Protein AF-A0A6C0B1T4-F1 (afdb_monomer_lite)

Radius of gyration: 17.47 Å; chains: 1; bounding box: 42×35×39 Å

Sequence (96 aa):
MLVKRQEPSSSRPIDDYKTELFWCSDGWVYDTFTKTRRRYKTDGNLFNIEEEPTTRTSFSDVQYHEIVFVTVYQTNPRIWEEEGDGWCDSFCVVAE

Secondary structure (DSSP, 8-state):
--------S-SS-SEEEEEEEEEETTS-EEETTTTEEEEEEEETTEEEEEE--GGG-----EEEEEEEEEEES-SSPPP------S----------

Organism: NCBI:txid1070528

Foldseek 3Di:
DPPPPPDQPDPDFPDKDKWKWFQAPVQWIATPVVRWIWHWDDDPPDIDIDIDPPVDDDGHDGPDMDMDIDTHPDPDPDDPDDPDPPDDDDDDDDDD

Structure (mmCIF, N/CA/C/O backbone):
data_AF-A0A6C0B1T4-F1
#
_entry.id   AF-A0A6C0B1T4-F1
#
loop_
_atom_site.group_PDB
_atom_site.id
_atom_site.type_symbol
_atom_site.label_atom_id
_atom_site.label_alt_id
_atom_site.label_comp_id
_atom_site.label_asym_id
_atom_site.label_entity_id
_atom_site.label_seq_id
_atom_site.pdbx_PDB_ins_code
_atom_site.Cartn_x
_atom_site.Cartn_y
_atom_site.Cartn_z
_atom_site.occupancy
_atom_site.B_iso_or_equiv
_atom_site.auth_seq_id
_atom_site.auth_comp_id
_atom_site.auth_asym_id
_atom_site.auth_atom_id
_atom_site.pdbx_PDB_model_num
ATOM 1 N N . MET A 1 1 ? 31.400 1.234 15.469 1.00 43.72 1 MET A N 1
ATOM 2 C CA . MET A 1 1 ? 30.126 1.963 15.633 1.00 43.72 1 MET A CA 1
ATOM 3 C C . MET A 1 1 ? 29.242 1.182 16.602 1.00 43.72 1 MET A C 1
ATOM 5 O O . MET A 1 1 ? 29.010 0.003 16.370 1.00 43.72 1 MET A O 1
ATOM 9 N N . LEU A 1 2 ? 28.840 1.765 17.736 1.00 38.22 2 LEU A N 1
ATOM 10 C CA . LEU A 1 2 ? 27.932 1.109 18.689 1.00 38.22 2 LEU A CA 1
ATOM 11 C C . LEU A 1 2 ? 26.498 1.474 18.307 1.00 38.22 2 LEU A C 1
ATOM 13 O O . LEU A 1 2 ? 25.972 2.497 18.737 1.00 38.22 2 LEU A O 1
ATOM 17 N N . VAL A 1 3 ? 25.884 0.633 17.481 1.00 43.38 3 VAL A N 1
ATOM 18 C CA . VAL A 1 3 ? 24.466 0.738 17.141 1.00 43.38 3 VAL A CA 1
ATOM 19 C C . VAL A 1 3 ? 23.664 0.399 18.398 1.00 43.38 3 VAL A C 1
ATOM 21 O O . VAL A 1 3 ? 23.521 -0.766 18.773 1.00 43.38 3 VAL A O 1
ATOM 24 N N . LYS A 1 4 ? 23.177 1.418 19.115 1.00 44.47 4 LYS A N 1
ATOM 25 C CA . LYS A 1 4 ? 22.268 1.197 20.244 1.00 44.47 4 LYS A CA 1
ATOM 26 C C . LYS A 1 4 ? 20.902 0.807 19.697 1.00 44.47 4 LYS A C 1
ATOM 28 O O . LYS A 1 4 ? 20.121 1.647 19.264 1.00 44.47 4 LYS A O 1
ATOM 33 N N . ARG A 1 5 ? 20.612 -0.490 19.757 1.00 47.75 5 ARG A N 1
ATOM 34 C CA . ARG A 1 5 ? 19.283 -1.053 19.529 1.00 47.75 5 ARG A CA 1
ATOM 35 C C . ARG A 1 5 ? 18.330 -0.480 20.579 1.00 47.75 5 ARG A C 1
ATOM 37 O O . ARG A 1 5 ? 18.373 -0.876 21.740 1.00 47.75 5 ARG A O 1
ATOM 44 N N . GLN A 1 6 ? 17.483 0.467 20.190 1.00 50.94 6 GLN A N 1
ATOM 45 C CA . GLN A 1 6 ? 16.328 0.817 21.010 1.00 50.94 6 GLN A CA 1
ATOM 46 C C . GLN A 1 6 ? 15.376 -0.374 20.918 1.00 50.94 6 GLN A C 1
ATOM 48 O O . GLN A 1 6 ? 14.934 -0.688 19.829 1.00 50.94 6 GLN A O 1
ATOM 53 N N . GLU A 1 7 ? 15.137 -1.130 21.985 1.00 51.25 7 GLU A N 1
ATOM 54 C CA . GLU A 1 7 ? 14.164 -2.234 21.959 1.00 51.25 7 GLU A CA 1
ATOM 55 C C . GLU A 1 7 ? 12.749 -1.664 21.721 1.00 51.25 7 GLU A C 1
ATOM 57 O O . GLU A 1 7 ? 12.461 -0.553 22.178 1.00 51.25 7 GLU A O 1
ATOM 62 N N . PRO A 1 8 ? 11.866 -2.348 20.965 1.00 54.47 8 PRO A N 1
ATOM 63 C CA . PRO A 1 8 ? 10.495 -1.874 20.824 1.00 54.47 8 PRO A CA 1
ATOM 64 C C . PRO A 1 8 ? 9.840 -1.916 22.208 1.00 54.47 8 PRO A C 1
ATOM 66 O O . PRO A 1 8 ? 10.056 -2.854 22.973 1.00 54.47 8 PRO A O 1
ATOM 69 N N . SER A 1 9 ? 9.051 -0.897 22.549 1.00 57.97 9 SER A N 1
ATOM 70 C CA . SER A 1 9 ? 8.425 -0.792 23.875 1.00 57.97 9 SER A CA 1
ATOM 71 C C . SER A 1 9 ? 7.399 -1.901 24.147 1.00 57.97 9 SER A C 1
ATOM 73 O O . SER A 1 9 ? 7.026 -2.119 25.297 1.00 57.97 9 SER A O 1
ATOM 75 N N . SER A 1 10 ? 6.941 -2.603 23.104 1.00 59.62 10 SER A N 1
ATOM 76 C CA . SER A 1 10 ? 5.942 -3.667 23.176 1.00 59.62 10 SER A CA 1
ATOM 77 C C . SER A 1 10 ? 5.990 -4.548 21.921 1.00 59.62 10 SER A C 1
ATOM 79 O O . SER A 1 10 ? 6.103 -4.038 20.811 1.00 59.62 10 SER A O 1
ATOM 81 N N . SER A 1 11 ? 5.857 -5.867 22.090 1.00 66.75 11 SER A N 1
ATOM 82 C CA . SER A 1 11 ? 5.618 -6.833 21.002 1.00 66.75 11 SER A CA 1
ATOM 83 C C . SER A 1 11 ? 4.133 -7.003 20.657 1.00 66.75 11 SER A C 1
ATOM 85 O O . SER A 1 11 ? 3.784 -7.791 19.780 1.00 66.75 11 SER A O 1
ATOM 87 N N . ARG A 1 12 ? 3.241 -6.304 21.369 1.00 75.12 12 ARG A N 1
ATOM 88 C CA . ARG A 1 12 ? 1.796 -6.371 21.138 1.00 75.12 12 ARG A CA 1
ATOM 89 C C . ARG A 1 12 ? 1.391 -5.417 20.012 1.00 75.12 12 ARG A C 1
ATOM 91 O O . ARG A 1 12 ? 1.869 -4.280 20.032 1.00 75.12 12 ARG A O 1
ATOM 98 N N . PRO A 1 13 ? 0.496 -5.846 19.103 1.00 79.81 13 PRO A N 1
ATOM 99 C CA . PRO A 1 13 ? -0.158 -4.950 18.159 1.00 79.81 13 PRO A CA 1
ATOM 100 C C . PRO A 1 13 ? -0.780 -3.753 18.872 1.00 79.81 13 PRO A C 1
ATOM 102 O O . PRO A 1 13 ? -1.330 -3.897 19.968 1.00 79.81 13 PRO A O 1
ATOM 105 N N . ILE A 1 14 ? -0.682 -2.584 18.250 1.0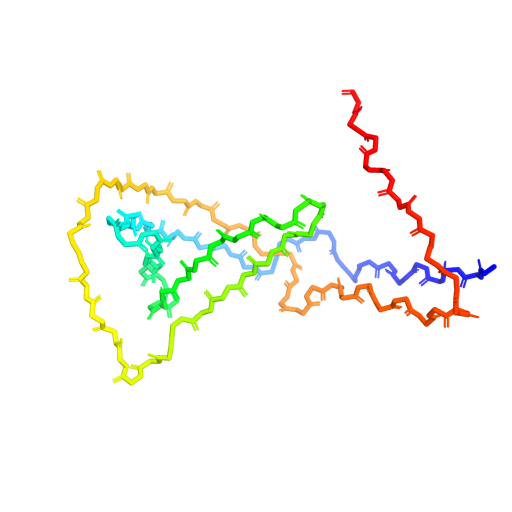0 87.06 14 ILE A N 1
ATOM 106 C CA . ILE A 1 14 ? -1.338 -1.359 18.714 1.00 87.06 14 ILE A CA 1
ATOM 107 C C . ILE A 1 14 ? -2.607 -1.053 17.921 1.00 87.06 14 ILE A C 1
ATOM 109 O O . ILE A 1 14 ? -3.471 -0.356 18.444 1.00 87.06 14 ILE A O 1
ATOM 113 N N . ASP A 1 15 ? -2.722 -1.567 16.696 1.00 85.75 15 ASP A N 1
ATOM 114 C CA . ASP A 1 15 ? -3.910 -1.413 15.860 1.00 85.75 15 ASP A CA 1
ATOM 115 C C . ASP A 1 15 ? -3.998 -2.541 14.824 1.00 85.75 15 ASP A C 1
ATOM 117 O O . ASP A 1 15 ? -2.976 -3.104 14.428 1.00 85.75 15 ASP A O 1
ATOM 121 N N . ASP A 1 16 ? -5.213 -2.832 14.374 1.00 89.81 16 ASP A N 1
ATOM 122 C CA . ASP A 1 16 ? -5.512 -3.801 13.324 1.00 89.81 16 ASP A CA 1
ATOM 123 C C . ASP A 1 16 ? -6.589 -3.219 12.411 1.00 89.81 16 ASP A C 1
ATOM 125 O O . ASP A 1 16 ? -7.669 -2.834 12.864 1.00 89.81 16 ASP A O 1
ATOM 129 N N . TYR A 1 17 ? -6.333 -3.194 11.106 1.00 89.75 17 TYR A N 1
ATOM 130 C CA . TYR A 1 17 ? -7.323 -2.728 10.145 1.00 89.75 17 TYR A CA 1
ATOM 131 C C . TYR A 1 17 ? -7.336 -3.557 8.870 1.00 89.75 17 TYR A C 1
ATOM 133 O O . TYR A 1 17 ? -6.362 -4.184 8.459 1.00 89.75 17 TYR A O 1
ATOM 141 N N . LYS A 1 18 ? -8.501 -3.551 8.229 1.0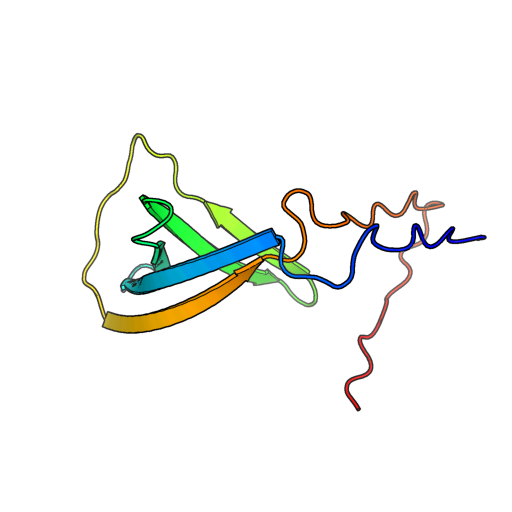0 92.88 18 LYS A N 1
ATOM 142 C CA . LYS A 1 18 ? -8.709 -4.113 6.902 1.00 92.88 18 LYS A CA 1
ATOM 143 C C . LYS A 1 18 ? -8.700 -2.961 5.908 1.00 92.88 18 LYS A C 1
ATOM 145 O O . LYS A 1 18 ? -9.462 -2.011 6.081 1.00 92.88 18 LYS A O 1
ATOM 150 N N . THR A 1 19 ? -7.883 -3.065 4.870 1.00 93.38 19 THR A N 1
ATOM 151 C CA . THR A 1 19 ? -7.921 -2.142 3.738 1.00 93.38 19 THR A CA 1
ATOM 152 C C . THR A 1 19 ? -8.128 -2.892 2.433 1.00 93.38 19 THR A C 1
ATOM 154 O O . THR A 1 19 ? -7.808 -4.074 2.301 1.00 93.38 19 THR A O 1
ATOM 157 N N . GLU A 1 20 ? -8.704 -2.190 1.473 1.00 94.50 20 GLU A N 1
ATOM 158 C CA . GLU A 1 20 ? -8.782 -2.620 0.088 1.00 94.50 20 GLU A CA 1
ATOM 159 C C . GLU A 1 20 ? -7.806 -1.779 -0.721 1.00 94.50 20 GLU A C 1
ATOM 161 O O . GLU A 1 20 ? -7.843 -0.542 -0.648 1.00 94.50 20 GLU A O 1
ATOM 166 N N . LEU A 1 21 ? -6.938 -2.468 -1.460 1.00 93.56 21 LEU A N 1
ATOM 167 C CA . LEU A 1 21 ? -5.959 -1.866 -2.347 1.00 93.56 21 LEU A CA 1
ATOM 168 C C . LEU A 1 21 ? -6.432 -2.023 -3.790 1.00 93.56 21 LEU A C 1
ATOM 170 O O . LEU A 1 21 ? -6.735 -3.127 -4.248 1.00 93.56 21 LEU A O 1
ATOM 174 N N . PHE A 1 22 ? -6.479 -0.906 -4.509 1.00 93.88 22 PHE A N 1
ATOM 175 C CA . PHE A 1 22 ? -6.786 -0.877 -5.934 1.00 93.88 22 PHE A CA 1
ATOM 176 C C . PHE A 1 22 ? -5.540 -0.500 -6.720 1.00 93.88 22 PHE A C 1
ATOM 178 O O . PHE A 1 22 ? -5.056 0.628 -6.625 1.00 93.88 22 PHE A O 1
ATOM 185 N N . TRP A 1 23 ? -5.037 -1.444 -7.504 1.00 93.75 23 TRP A N 1
ATOM 186 C CA . TRP A 1 23 ? -3.875 -1.271 -8.360 1.00 93.75 23 TRP A CA 1
ATOM 187 C C . TRP A 1 23 ? -4.319 -0.679 -9.689 1.00 93.75 23 TRP A C 1
ATOM 189 O O . TRP A 1 23 ? -5.097 -1.284 -10.431 1.00 93.75 23 TRP A O 1
ATOM 199 N N . CYS A 1 24 ? -3.843 0.524 -9.965 1.00 92.25 24 CYS A N 1
ATOM 200 C CA . CYS A 1 24 ? -4.214 1.319 -11.118 1.00 92.25 24 CYS A CA 1
ATOM 201 C C . CYS A 1 24 ? -3.218 1.123 -12.272 1.00 92.25 24 CYS A C 1
ATOM 203 O O . CYS A 1 24 ? -2.032 0.857 -12.069 1.00 92.25 24 CYS A O 1
ATOM 205 N N . SER A 1 25 ? -3.700 1.285 -13.503 1.00 92.81 25 SER A N 1
ATOM 206 C CA . SER A 1 25 ? -2.906 1.169 -14.738 1.00 92.81 25 SER A CA 1
ATOM 207 C C . SER A 1 25 ? -1.719 2.136 -14.838 1.00 92.81 25 SER A C 1
ATOM 209 O O . SER A 1 25 ? -0.758 1.871 -15.558 1.00 92.81 25 SER A O 1
ATOM 211 N N . ASP A 1 26 ? -1.763 3.249 -14.108 1.00 90.44 26 ASP A N 1
ATOM 212 C CA . ASP A 1 26 ? -0.710 4.264 -14.038 1.00 90.44 26 ASP A CA 1
ATOM 213 C C . ASP A 1 26 ? 0.394 3.932 -13.013 1.00 90.44 26 ASP A C 1
ATOM 215 O O . ASP A 1 26 ? 1.298 4.741 -12.782 1.00 90.44 26 ASP A O 1
ATOM 219 N N . GLY A 1 27 ? 0.336 2.741 -12.407 1.00 89.31 27 GLY A N 1
ATOM 220 C CA . GLY A 1 27 ? 1.304 2.251 -11.427 1.00 89.31 27 GLY A CA 1
ATOM 221 C C . GLY A 1 27 ? 1.075 2.764 -10.004 1.00 89.31 27 GLY A C 1
ATOM 222 O O . GLY A 1 27 ? 1.907 2.517 -9.129 1.00 89.31 27 GLY A O 1
ATOM 223 N N . TRP A 1 28 ? -0.023 3.479 -9.756 1.00 92.12 28 TRP A N 1
ATOM 224 C CA . TRP A 1 28 ? -0.425 3.882 -8.413 1.00 92.12 28 TRP A CA 1
ATOM 225 C C . TRP A 1 28 ? -1.338 2.842 -7.764 1.00 92.12 28 TRP A C 1
ATOM 227 O O . TRP A 1 28 ? -2.066 2.109 -8.427 1.00 92.12 28 TRP A O 1
ATOM 237 N N . VAL A 1 29 ? -1.336 2.820 -6.440 1.00 92.25 29 VAL A N 1
ATOM 238 C CA . VAL A 1 29 ? -2.197 1.980 -5.613 1.00 92.25 29 VAL A CA 1
ATOM 239 C C . VAL A 1 29 ? -3.038 2.883 -4.740 1.00 92.25 29 VAL A C 1
ATOM 241 O O . VAL A 1 29 ? -2.494 3.693 -3.992 1.00 92.25 29 VAL A O 1
ATOM 244 N N . TYR A 1 30 ? -4.357 2.765 -4.838 1.00 91.06 30 TYR A N 1
ATOM 245 C CA . TYR A 1 30 ? -5.270 3.460 -3.942 1.00 91.06 30 TYR A CA 1
ATOM 246 C C . TYR A 1 30 ? -5.586 2.600 -2.723 1.00 91.06 30 TYR A C 1
ATOM 248 O O . TYR A 1 30 ? -6.065 1.477 -2.863 1.00 91.06 30 TYR A O 1
ATOM 256 N N . ASP A 1 31 ? -5.343 3.157 -1.542 1.00 91.12 31 ASP A N 1
ATOM 257 C CA . ASP A 1 31 ? -5.665 2.571 -0.247 1.00 91.12 31 ASP A CA 1
ATOM 258 C C . ASP A 1 31 ? -6.968 3.192 0.267 1.00 91.12 31 ASP A C 1
ATOM 260 O O . ASP A 1 31 ? -7.045 4.390 0.550 1.00 91.12 31 ASP A O 1
ATOM 264 N N . THR A 1 32 ? -8.012 2.375 0.379 1.00 90.12 32 THR A N 1
ATOM 265 C CA . THR A 1 32 ? -9.346 2.835 0.802 1.00 90.12 32 THR A CA 1
ATOM 266 C C . THR A 1 32 ? -9.425 3.243 2.268 1.00 90.12 32 THR A C 1
ATOM 268 O O . THR A 1 32 ? -10.253 4.089 2.616 1.00 90.12 32 THR A O 1
ATOM 271 N N . PHE A 1 33 ? -8.577 2.671 3.125 1.00 87.62 33 PHE A N 1
ATOM 272 C CA . PHE A 1 33 ? -8.553 2.981 4.550 1.00 87.62 33 PHE A CA 1
ATOM 273 C C . PHE A 1 33 ? -7.937 4.358 4.790 1.00 87.62 33 PHE A C 1
ATOM 275 O O . PHE A 1 33 ? -8.564 5.225 5.401 1.00 87.62 33 PHE A O 1
ATOM 282 N N . THR A 1 34 ? -6.736 4.590 4.250 1.00 85.75 34 THR A N 1
ATOM 283 C CA . THR A 1 34 ? -6.051 5.887 4.399 1.00 85.75 34 THR A CA 1
ATOM 284 C C . THR A 1 34 ? -6.538 6.943 3.407 1.00 85.75 34 THR A C 1
ATOM 286 O O . THR A 1 34 ? -6.295 8.132 3.604 1.00 85.75 34 THR A O 1
ATOM 289 N N . LYS A 1 35 ? -7.281 6.527 2.373 1.00 87.38 35 LYS A N 1
ATOM 290 C CA . LYS A 1 35 ? -7.759 7.363 1.263 1.00 87.38 35 LYS A CA 1
ATOM 291 C C . LYS A 1 35 ? -6.623 8.059 0.514 1.00 87.38 35 LYS A C 1
ATOM 293 O O . LYS A 1 35 ? -6.824 9.156 -0.009 1.00 87.38 35 LYS A O 1
ATOM 298 N N . THR A 1 36 ? -5.454 7.427 0.431 1.00 88.00 36 THR A N 1
ATOM 299 C CA . THR A 1 36 ? -4.299 7.960 -0.302 1.00 88.00 36 THR A CA 1
ATOM 300 C C . THR A 1 36 ? -3.926 7.072 -1.483 1.00 88.00 36 THR A C 1
ATOM 302 O O . THR A 1 36 ? -4.274 5.890 -1.535 1.00 88.00 36 THR A O 1
ATOM 305 N N . ARG A 1 37 ? -3.247 7.659 -2.476 1.00 88.88 37 ARG A N 1
ATOM 306 C CA . ARG A 1 37 ? -2.643 6.917 -3.588 1.00 88.88 37 ARG A CA 1
ATOM 307 C C . ARG A 1 37 ? -1.143 6.882 -3.391 1.00 88.88 37 ARG A C 1
ATOM 309 O O . ARG A 1 37 ? -0.532 7.929 -3.204 1.00 88.88 37 ARG A O 1
ATOM 316 N N . ARG A 1 38 ? -0.551 5.693 -3.444 1.00 90.25 38 ARG A N 1
ATOM 317 C CA . ARG A 1 38 ? 0.893 5.493 -3.299 1.00 90.25 38 ARG A CA 1
ATOM 318 C C . ARG A 1 38 ? 1.454 4.745 -4.492 1.00 90.25 38 ARG A C 1
ATOM 320 O O . ARG A 1 38 ? 0.779 3.889 -5.051 1.00 90.25 38 ARG A O 1
ATOM 327 N N . ARG A 1 39 ? 2.687 5.043 -4.879 1.00 88.44 39 ARG A N 1
ATOM 328 C CA . ARG A 1 39 ? 3.449 4.221 -5.820 1.00 88.44 39 ARG A CA 1
ATOM 329 C C . ARG A 1 39 ? 4.720 3.735 -5.157 1.00 88.44 39 ARG A C 1
ATOM 331 O O . ARG A 1 39 ? 5.372 4.469 -4.414 1.00 88.44 39 ARG A O 1
ATOM 338 N N . TYR A 1 40 ? 5.061 2.497 -5.463 1.00 85.88 40 TYR A N 1
ATOM 339 C CA . TYR A 1 40 ? 6.217 1.811 -4.915 1.00 85.88 40 TYR A CA 1
ATOM 340 C C . TYR A 1 40 ? 7.254 1.688 -6.023 1.00 85.88 40 TYR A C 1
ATOM 342 O O . TYR A 1 40 ? 6.945 1.216 -7.117 1.00 85.88 40 TYR A O 1
ATOM 350 N N . LYS A 1 41 ? 8.472 2.159 -5.767 1.00 84.69 41 LYS A N 1
ATOM 351 C CA . LYS A 1 41 ? 9.572 2.119 -6.732 1.00 84.69 41 LYS A CA 1
ATOM 352 C C . LYS A 1 41 ? 10.772 1.438 -6.107 1.00 84.69 41 LYS A C 1
ATOM 354 O O . LYS A 1 41 ? 11.130 1.728 -4.969 1.00 84.69 41 LYS A O 1
ATOM 359 N N . THR A 1 42 ? 11.425 0.594 -6.886 1.00 83.75 42 THR A N 1
ATOM 360 C CA . THR A 1 42 ? 12.734 0.032 -6.560 1.00 83.75 42 THR A CA 1
ATOM 361 C C . THR A 1 42 ? 13.765 0.649 -7.494 1.00 83.75 42 THR A C 1
ATOM 363 O O . THR A 1 42 ? 13.640 0.502 -8.710 1.00 83.75 42 THR A O 1
ATOM 366 N N . ASP A 1 43 ? 14.756 1.345 -6.942 1.00 83.12 43 ASP A N 1
ATOM 367 C CA . ASP A 1 43 ? 15.904 1.868 -7.688 1.00 83.12 43 ASP A CA 1
ATOM 368 C C . ASP A 1 43 ? 17.174 1.171 -7.190 1.00 83.12 43 ASP A C 1
ATOM 370 O O . ASP A 1 43 ? 17.691 1.464 -6.108 1.00 83.12 43 ASP A O 1
ATOM 374 N N . GLY A 1 44 ? 17.606 0.142 -7.924 1.00 84.31 44 GLY A N 1
ATOM 375 C CA . GLY A 1 44 ? 18.630 -0.791 -7.456 1.00 84.31 44 GLY A CA 1
ATOM 376 C C . GLY A 1 44 ? 18.210 -1.478 -6.152 1.00 84.31 44 GLY A C 1
ATOM 377 O O . GLY A 1 44 ? 17.240 -2.234 -6.134 1.00 84.31 44 GLY A O 1
ATOM 378 N N . ASN A 1 45 ? 18.931 -1.189 -5.065 1.00 77.38 45 ASN A N 1
ATOM 379 C CA . ASN A 1 45 ? 18.675 -1.739 -3.727 1.00 77.38 45 ASN A CA 1
ATOM 380 C C . ASN A 1 45 ? 17.785 -0.839 -2.849 1.00 77.38 45 ASN A C 1
ATOM 382 O O . ASN A 1 45 ? 17.514 -1.185 -1.700 1.00 77.38 45 ASN A O 1
ATOM 386 N N . LEU A 1 46 ? 17.350 0.321 -3.351 1.00 72.75 46 LEU A N 1
ATOM 387 C CA . LEU A 1 46 ? 16.549 1.274 -2.588 1.00 72.75 46 LEU A CA 1
ATOM 388 C C . LEU A 1 46 ? 15.064 1.095 -2.898 1.00 72.75 46 LEU A C 1
ATOM 390 O O . LEU A 1 46 ? 14.633 1.218 -4.045 1.00 72.75 46 LEU A O 1
ATOM 394 N N . PHE A 1 47 ? 14.275 0.847 -1.855 1.00 76.06 47 PHE A N 1
ATOM 395 C CA . PHE A 1 47 ? 12.819 0.850 -1.927 1.00 76.06 47 PHE A CA 1
ATOM 396 C C . PHE A 1 47 ? 12.282 2.224 -1.526 1.00 76.06 47 PHE A C 1
ATOM 398 O O . PHE A 1 47 ? 12.526 2.694 -0.417 1.00 76.06 47 PHE A O 1
ATOM 405 N N . ASN A 1 48 ? 11.535 2.857 -2.427 1.00 81.06 48 ASN A N 1
ATOM 406 C CA . ASN A 1 48 ? 10.958 4.181 -2.244 1.00 81.06 48 ASN A CA 1
ATOM 407 C C . ASN A 1 48 ? 9.431 4.117 -2.331 1.00 81.06 48 ASN A C 1
ATOM 409 O O . ASN A 1 48 ? 8.869 3.452 -3.206 1.00 81.06 48 ASN A O 1
ATOM 413 N N . ILE A 1 49 ? 8.768 4.869 -1.454 1.00 86.38 49 ILE A N 1
ATOM 414 C CA . ILE A 1 49 ? 7.317 5.054 -1.453 1.00 86.38 49 ILE A CA 1
ATOM 415 C C . ILE A 1 49 ? 7.038 6.520 -1.754 1.00 86.38 49 ILE A C 1
ATOM 417 O O . ILE A 1 49 ? 7.587 7.407 -1.106 1.00 86.38 49 ILE A O 1
ATOM 421 N N . GLU A 1 50 ? 6.171 6.775 -2.722 1.00 87.88 50 GLU A N 1
ATOM 422 C CA . GLU A 1 50 ? 5.724 8.122 -3.056 1.00 87.88 50 GLU A CA 1
ATOM 423 C C . GLU A 1 50 ? 4.206 8.199 -2.919 1.00 87.88 50 GLU A C 1
ATOM 425 O O . GLU A 1 50 ? 3.510 7.302 -3.385 1.00 87.88 50 GLU A O 1
ATOM 430 N N . GLU A 1 51 ? 3.699 9.254 -2.280 1.00 88.56 51 GLU A N 1
ATOM 431 C CA . GLU A 1 51 ? 2.267 9.485 -2.067 1.00 88.56 51 GLU A CA 1
ATOM 432 C C . GLU A 1 51 ? 1.780 10.654 -2.936 1.00 88.56 51 GLU A C 1
ATOM 434 O O . GLU A 1 51 ? 2.425 11.701 -3.012 1.00 88.56 51 GLU A O 1
ATOM 439 N N . GLU A 1 52 ? 0.655 10.466 -3.629 1.00 85.31 52 GLU A N 1
ATOM 440 C CA . GLU A 1 52 ? 0.070 11.480 -4.503 1.00 85.31 52 GLU A CA 1
ATOM 441 C C . GLU A 1 52 ? -0.539 12.605 -3.652 1.00 85.31 52 GLU A C 1
ATOM 443 O O . GLU A 1 52 ? -1.297 12.321 -2.717 1.00 85.31 52 GLU A O 1
ATOM 448 N N . PRO A 1 53 ? -0.278 13.886 -3.973 1.00 78.56 53 PRO A N 1
ATOM 449 C CA . PRO A 1 53 ? -0.906 14.995 -3.271 1.00 78.56 53 PRO A CA 1
ATOM 450 C C . PRO A 1 53 ? -2.436 14.883 -3.289 1.00 78.56 53 PRO A C 1
ATOM 452 O O . PRO A 1 53 ? -3.056 14.736 -4.343 1.00 78.56 53 PRO A O 1
ATOM 455 N N . THR A 1 54 ? -3.064 15.049 -2.124 1.00 68.88 54 THR A N 1
ATOM 456 C CA . THR A 1 54 ? -4.525 14.942 -1.928 1.00 68.88 54 THR A CA 1
ATOM 457 C C . THR A 1 54 ? -5.338 15.924 -2.773 1.00 68.88 54 THR A C 1
ATOM 459 O O . THR A 1 54 ? -6.526 15.718 -2.998 1.00 68.88 54 THR A O 1
ATOM 462 N N . THR A 1 55 ? -4.718 16.994 -3.270 1.00 70.38 55 THR A N 1
ATOM 463 C CA . THR A 1 55 ? -5.360 17.986 -4.143 1.00 70.38 55 THR A CA 1
ATOM 464 C C . THR A 1 55 ? -5.554 17.503 -5.579 1.00 70.38 55 THR A C 1
ATOM 466 O O . THR A 1 55 ? -6.237 18.176 -6.353 1.00 70.38 55 THR A O 1
ATOM 469 N N . ARG A 1 56 ? -4.958 16.367 -5.964 1.00 59.97 56 ARG A N 1
ATOM 470 C CA . ARG A 1 56 ? -4.904 15.920 -7.357 1.00 59.97 56 ARG A CA 1
ATOM 471 C C . ARG A 1 56 ? -5.068 14.406 -7.497 1.00 59.97 56 ARG A C 1
ATOM 473 O O . ARG A 1 56 ? -4.313 13.765 -8.211 1.00 59.97 56 ARG A O 1
ATOM 480 N N . THR A 1 57 ? -6.082 13.841 -6.850 1.00 61.22 57 THR A N 1
ATOM 481 C CA . THR A 1 57 ? -6.415 12.419 -7.004 1.00 61.22 57 THR A CA 1
ATOM 482 C C . THR A 1 57 ? -7.172 12.198 -8.318 1.00 61.22 57 THR A C 1
ATOM 484 O O . THR A 1 57 ? -8.381 12.423 -8.388 1.00 61.22 57 THR A O 1
ATOM 487 N N . SER A 1 58 ? -6.478 11.785 -9.382 1.00 66.75 58 SER A N 1
ATOM 488 C CA . SER A 1 58 ? -7.125 11.317 -10.617 1.00 66.75 58 SER A CA 1
ATOM 489 C C . SER A 1 58 ? -7.115 9.795 -10.662 1.00 66.75 58 SER A C 1
ATOM 491 O O . SER A 1 58 ? -6.057 9.197 -10.823 1.00 66.75 58 SER A O 1
ATOM 493 N N . PHE A 1 59 ? -8.276 9.158 -10.545 1.00 68.56 59 PHE A N 1
ATOM 494 C CA . PHE A 1 59 ? -8.364 7.702 -10.626 1.00 68.56 59 PHE A CA 1
ATOM 495 C C . PHE A 1 59 ? -8.215 7.247 -12.079 1.00 68.56 59 PHE A C 1
ATOM 497 O O . PHE A 1 59 ? -9.090 7.520 -12.903 1.00 68.56 59 PHE A O 1
ATOM 504 N N . SER A 1 60 ? -7.106 6.573 -12.394 1.00 82.94 60 SER A N 1
ATOM 505 C CA . SER A 1 60 ? -7.026 5.769 -13.613 1.00 82.94 60 SER A CA 1
ATOM 506 C C . SER A 1 60 ? -7.817 4.466 -13.434 1.00 82.94 60 SER A C 1
ATOM 508 O O . SER A 1 60 ? -8.380 4.192 -12.369 1.00 82.94 60 SER A O 1
ATOM 510 N N . ASP A 1 61 ? -7.911 3.672 -14.494 1.00 91.19 61 ASP A N 1
ATOM 511 C CA . ASP A 1 61 ? -8.593 2.387 -14.463 1.00 91.19 61 ASP A CA 1
ATOM 512 C C . ASP A 1 61 ? -7.921 1.400 -13.495 1.00 91.19 61 ASP A C 1
ATOM 514 O O . ASP A 1 61 ? -6.697 1.251 -13.447 1.00 91.19 61 ASP A O 1
ATOM 518 N N . VAL A 1 62 ? -8.759 0.725 -12.707 1.00 92.12 62 VAL A N 1
ATOM 519 C CA . VAL A 1 62 ? -8.344 -0.319 -11.770 1.00 92.12 62 VAL A CA 1
ATOM 520 C C . VAL A 1 62 ? -8.084 -1.603 -12.550 1.00 92.12 62 VAL A C 1
ATOM 522 O O . VAL A 1 62 ? -8.978 -2.126 -13.213 1.00 92.12 62 VAL A O 1
ATOM 525 N N . GLN A 1 63 ? -6.865 -2.117 -12.435 1.00 94.56 63 GLN A N 1
ATOM 526 C CA . GLN A 1 63 ? -6.414 -3.355 -13.068 1.00 94.56 63 GLN A CA 1
ATOM 527 C C . GLN A 1 63 ? -6.548 -4.556 -12.130 1.00 94.56 63 GLN A C 1
ATOM 529 O O . GLN A 1 63 ? -6.886 -5.655 -12.563 1.00 94.56 63 GLN A O 1
ATOM 534 N N . TYR A 1 64 ? -6.293 -4.348 -10.837 1.00 94.06 64 TYR A N 1
ATOM 535 C CA . TYR A 1 64 ? -6.341 -5.403 -9.832 1.00 94.06 64 TYR A CA 1
ATOM 536 C C . TYR A 1 64 ? -6.835 -4.861 -8.488 1.00 94.06 64 TYR A C 1
ATOM 538 O O . TYR A 1 64 ? -6.614 -3.699 -8.143 1.00 94.06 64 TYR A O 1
ATOM 546 N N . HIS A 1 65 ? -7.534 -5.709 -7.740 1.00 93.94 65 HIS A N 1
ATOM 547 C CA . HIS A 1 65 ? -8.101 -5.407 -6.430 1.00 93.94 65 HIS A CA 1
ATOM 548 C C . HIS A 1 65 ? -7.702 -6.502 -5.457 1.00 93.94 65 HIS A C 1
ATOM 550 O O . HIS A 1 65 ? -7.799 -7.687 -5.777 1.00 93.94 65 HIS A O 1
ATOM 556 N N . GLU A 1 66 ? -7.293 -6.096 -4.263 1.00 95.06 66 GLU A N 1
ATOM 557 C CA . GLU A 1 66 ? -7.013 -7.023 -3.180 1.00 95.06 66 GLU A CA 1
ATOM 558 C C . GLU A 1 66 ? -7.467 -6.485 -1.830 1.00 95.06 66 GLU A C 1
ATOM 560 O O . GLU A 1 66 ? -7.615 -5.282 -1.607 1.00 95.06 66 GLU A O 1
ATOM 565 N N . ILE A 1 67 ? -7.674 -7.423 -0.913 1.00 95.50 67 ILE A N 1
ATOM 566 C CA . ILE A 1 67 ? -8.069 -7.158 0.461 1.00 95.50 67 ILE A CA 1
ATOM 567 C C . ILE A 1 67 ? -6.890 -7.518 1.355 1.00 95.50 67 ILE A C 1
ATOM 569 O O . ILE A 1 67 ? -6.474 -8.676 1.397 1.00 95.50 67 ILE A O 1
ATOM 573 N N . VA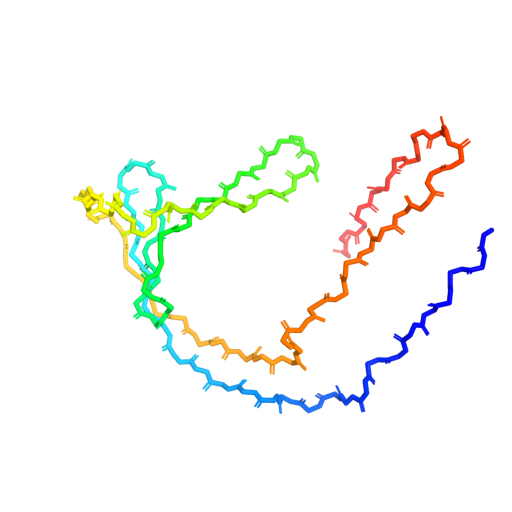L A 1 68 ? -6.393 -6.535 2.099 1.00 92.12 68 VAL A N 1
ATOM 574 C CA . VAL A 1 68 ? -5.232 -6.676 2.977 1.00 92.12 68 VAL A CA 1
ATOM 575 C C . VAL A 1 68 ? -5.652 -6.459 4.425 1.00 92.12 68 VAL A C 1
ATOM 577 O O . VAL A 1 68 ? -6.347 -5.497 4.758 1.00 92.12 68 VAL A O 1
ATOM 580 N N . PHE A 1 69 ? -5.215 -7.364 5.295 1.00 91.06 69 PHE A N 1
ATOM 581 C CA . PHE A 1 69 ? -5.334 -7.228 6.743 1.00 91.06 69 PHE A CA 1
ATOM 582 C C . PHE A 1 69 ? -3.989 -6.748 7.278 1.00 91.06 69 PHE A C 1
ATOM 584 O O . PHE A 1 69 ? -2.973 -7.416 7.090 1.00 91.06 69 PHE A O 1
ATOM 591 N N . VAL A 1 70 ? -3.980 -5.571 7.894 1.00 85.81 70 VAL A N 1
ATOM 592 C CA . VAL A 1 70 ? -2.776 -4.906 8.383 1.00 85.81 70 VAL A CA 1
ATOM 593 C C . VAL A 1 70 ? -2.794 -4.891 9.901 1.00 85.81 70 VAL A C 1
ATOM 595 O O . VAL A 1 70 ? -3.737 -4.390 10.507 1.00 85.81 70 VAL A O 1
ATOM 598 N N . THR A 1 71 ? -1.708 -5.383 10.489 1.00 85.56 71 THR A N 1
ATOM 599 C CA . THR A 1 71 ? -1.433 -5.302 11.923 1.00 85.56 71 THR A CA 1
ATOM 600 C C . THR A 1 71 ? -0.325 -4.289 12.156 1.00 85.56 71 THR A C 1
ATOM 602 O O . THR A 1 71 ? 0.800 -4.445 11.673 1.00 85.56 71 THR A O 1
ATOM 605 N N . VAL A 1 72 ? -0.636 -3.231 12.896 1.00 83.25 72 VAL A N 1
ATOM 606 C CA . VAL A 1 72 ? 0.301 -2.159 13.219 1.00 83.25 72 VAL A CA 1
ATOM 607 C C . VAL A 1 72 ? 0.934 -2.451 14.569 1.00 83.25 72 VAL A C 1
ATOM 609 O O . VAL A 1 72 ? 0.253 -2.575 15.584 1.00 83.25 72 VAL A O 1
ATOM 612 N N . TYR A 1 73 ? 2.262 -2.505 14.594 1.00 77.62 73 TYR A N 1
ATOM 613 C CA . TYR A 1 73 ? 3.039 -2.655 15.826 1.00 77.62 73 TYR A CA 1
ATOM 614 C C . TYR A 1 73 ? 3.582 -1.316 16.344 1.00 77.62 73 TYR A C 1
ATOM 616 O O . TYR A 1 73 ? 3.825 -1.168 17.538 1.00 77.62 73 TYR A O 1
ATOM 624 N N . GLN A 1 74 ? 3.770 -0.330 15.459 1.00 70.19 74 GLN A N 1
ATOM 625 C CA . GLN A 1 74 ? 4.315 0.983 15.803 1.00 70.19 74 GLN A CA 1
ATOM 626 C C . GLN A 1 74 ? 3.883 2.036 14.766 1.00 70.19 74 GLN A C 1
ATOM 628 O O . GLN A 1 74 ? 3.977 1.787 13.569 1.00 70.19 74 GLN A O 1
ATOM 633 N N . THR A 1 75 ? 3.434 3.214 15.215 1.00 66.38 75 THR A N 1
ATOM 634 C CA . THR A 1 75 ? 3.020 4.332 14.336 1.00 66.38 75 THR A CA 1
ATOM 635 C C . THR A 1 75 ? 4.192 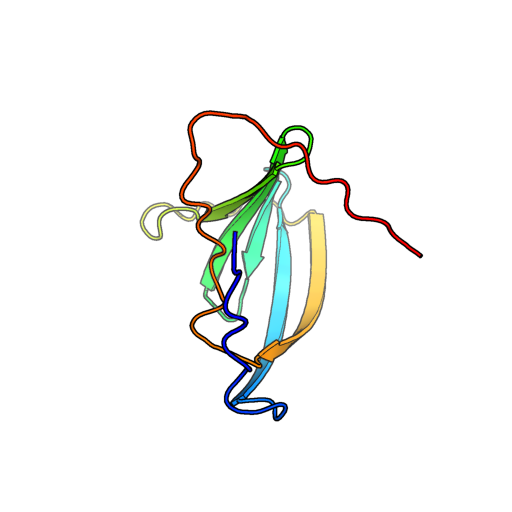5.152 13.803 1.00 66.38 75 THR A C 1
ATOM 637 O O . THR A 1 75 ? 4.109 5.705 12.714 1.00 66.38 75 THR A O 1
ATOM 640 N N . ASN A 1 76 ? 5.295 5.200 14.552 1.00 64.62 76 ASN A N 1
ATOM 641 C CA . ASN A 1 76 ? 6.545 5.845 14.153 1.00 64.62 76 ASN A CA 1
ATOM 642 C C . ASN A 1 76 ? 7.603 4.759 13.936 1.00 64.62 76 ASN A C 1
ATOM 644 O O . ASN A 1 76 ? 8.348 4.475 14.878 1.00 64.62 76 ASN A O 1
ATOM 648 N N . PRO A 1 77 ? 7.626 4.070 12.780 1.00 55.47 77 PRO A N 1
ATOM 649 C CA . PRO A 1 77 ? 8.598 3.012 12.532 1.00 55.47 77 PRO A CA 1
ATOM 650 C C . PRO A 1 77 ? 10.020 3.564 12.656 1.00 55.47 77 PRO A C 1
ATOM 652 O O . PRO A 1 77 ? 10.269 4.743 12.407 1.00 55.47 77 PRO A O 1
ATOM 655 N N . ARG A 1 78 ? 10.963 2.717 13.077 1.00 52.00 78 ARG A N 1
ATOM 656 C CA . ARG A 1 78 ? 12.362 3.134 13.195 1.00 52.00 78 ARG A CA 1
ATOM 657 C C . ARG A 1 78 ? 12.896 3.503 11.824 1.00 52.00 78 ARG A C 1
ATOM 659 O O . ARG A 1 78 ? 13.008 2.642 10.956 1.00 52.00 78 ARG A O 1
ATOM 666 N N . ILE A 1 79 ? 13.254 4.767 11.673 1.00 49.03 79 ILE A N 1
ATOM 667 C CA . ILE A 1 79 ? 14.078 5.224 10.567 1.00 49.03 79 ILE A CA 1
ATOM 668 C C . ILE A 1 79 ? 15.518 4.961 11.004 1.00 49.03 79 ILE A C 1
ATOM 670 O O . ILE A 1 79 ? 15.960 5.453 12.043 1.00 49.03 79 ILE A O 1
ATOM 674 N N . TRP A 1 80 ? 16.213 4.100 10.267 1.00 44.16 80 TRP A N 1
ATOM 675 C CA . TRP A 1 80 ? 17.648 3.921 10.436 1.00 44.16 80 TRP A CA 1
ATOM 676 C C . TRP A 1 80 ? 18.319 5.066 9.690 1.00 44.16 80 TRP A C 1
ATOM 678 O O . TRP A 1 80 ? 18.443 5.024 8.471 1.00 44.16 80 TRP A O 1
ATOM 688 N N . GLU A 1 81 ? 18.675 6.118 10.418 1.00 43.84 81 GLU A N 1
ATOM 689 C CA . GLU A 1 81 ? 19.555 7.156 9.896 1.00 43.84 81 GLU A CA 1
ATOM 690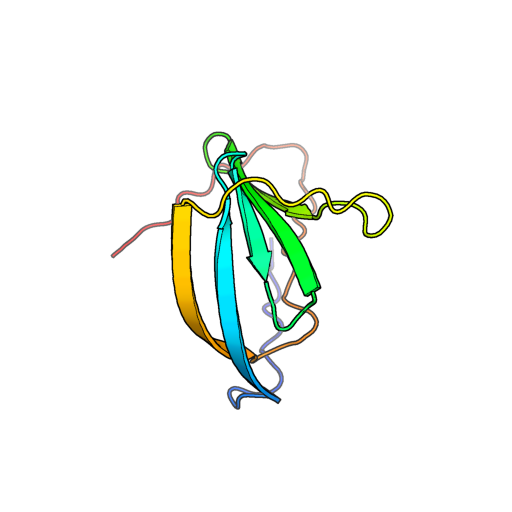 C C . GLU A 1 81 ? 20.987 6.738 10.214 1.00 43.84 81 GLU A C 1
ATOM 692 O O . GLU A 1 81 ? 21.393 6.647 11.375 1.00 43.84 81 GLU A O 1
ATOM 697 N N . GLU A 1 82 ? 21.734 6.401 9.172 1.00 43.75 82 GLU A N 1
ATOM 698 C CA . GLU A 1 82 ? 23.170 6.216 9.274 1.00 43.75 82 GLU A CA 1
ATOM 699 C C . GLU A 1 82 ? 23.819 7.604 9.264 1.00 43.75 82 GLU A C 1
ATOM 701 O O . GLU A 1 82 ? 23.787 8.307 8.253 1.00 43.75 82 GLU A O 1
ATOM 706 N N . GLU A 1 83 ? 24.405 8.026 10.389 1.00 47.19 83 GLU A N 1
ATOM 707 C CA . GLU A 1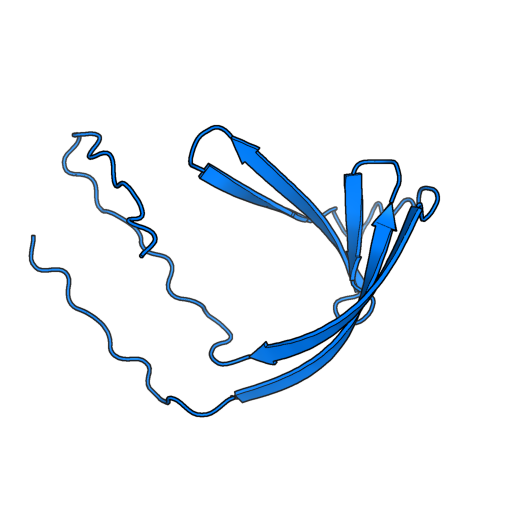 83 ? 25.404 9.098 10.367 1.00 47.19 83 GLU A CA 1
ATOM 708 C C . GLU A 1 83 ? 26.641 8.545 9.652 1.00 47.19 83 GLU A C 1
ATOM 710 O O . GLU A 1 83 ? 27.536 7.970 10.274 1.00 47.19 83 GLU A O 1
ATOM 715 N N . GLY A 1 84 ? 26.637 8.646 8.321 1.00 45.41 84 GLY A N 1
ATOM 716 C CA . GLY A 1 84 ? 27.737 8.191 7.485 1.00 45.41 84 GLY A CA 1
ATOM 717 C C . GLY A 1 84 ? 29.026 8.930 7.839 1.00 45.41 84 GLY A C 1
ATOM 718 O O . GLY A 1 84 ? 29.057 10.157 7.928 1.00 45.41 84 GLY A O 1
ATOM 719 N N . ASP A 1 85 ? 30.116 8.184 7.987 1.00 52.44 85 ASP A N 1
ATOM 720 C CA . ASP A 1 85 ? 31.474 8.715 8.151 1.00 52.44 85 ASP A CA 1
ATOM 721 C C . ASP A 1 85 ? 32.102 9.183 6.816 1.00 52.44 85 ASP A C 1
ATOM 723 O O . ASP A 1 85 ? 33.278 9.550 6.761 1.00 52.44 85 ASP A O 1
ATOM 727 N N . GLY A 1 86 ? 31.309 9.196 5.739 1.00 47.91 86 GLY A N 1
ATOM 728 C CA . GLY A 1 86 ? 31.726 9.545 4.383 1.00 47.91 86 GLY A CA 1
ATOM 729 C C . GLY A 1 86 ? 32.070 8.348 3.492 1.00 47.91 86 GLY A C 1
ATOM 730 O O . GLY A 1 86 ? 32.432 8.568 2.336 1.00 47.91 86 GLY A O 1
ATOM 731 N N . TRP A 1 87 ? 31.932 7.108 3.973 1.00 46.31 87 TRP A N 1
ATOM 732 C CA . TRP A 1 87 ? 32.137 5.896 3.175 1.00 46.31 87 TRP A CA 1
ATOM 733 C C . TRP A 1 87 ? 30.805 5.190 2.879 1.00 46.31 87 TRP A C 1
ATOM 735 O O . TRP A 1 87 ? 29.951 5.040 3.744 1.00 46.31 87 TRP A O 1
ATOM 745 N N . CYS A 1 88 ? 30.591 4.806 1.615 1.00 44.09 88 CYS A N 1
ATOM 746 C CA . CYS A 1 88 ? 29.414 4.037 1.198 1.00 44.09 88 CYS A CA 1
ATOM 747 C C . CYS A 1 88 ? 29.591 2.567 1.591 1.00 44.09 88 CYS A C 1
ATOM 749 O O . CYS A 1 88 ? 30.126 1.784 0.801 1.00 44.09 88 CYS A O 1
ATOM 751 N N . ASP A 1 89 ? 29.115 2.182 2.770 1.00 45.72 89 ASP A N 1
ATOM 752 C CA . ASP A 1 89 ? 29.049 0.773 3.142 1.00 45.72 89 ASP A CA 1
ATOM 753 C C . ASP A 1 89 ? 27.801 0.124 2.521 1.00 45.72 89 ASP A C 1
ATOM 755 O O . ASP A 1 89 ? 26.654 0.512 2.736 1.00 45.72 89 ASP A O 1
ATOM 759 N N . SER A 1 90 ? 28.038 -0.861 1.653 1.00 37.69 90 SER A N 1
ATOM 760 C CA . SER A 1 90 ? 26.989 -1.597 0.945 1.00 37.69 90 SER A CA 1
ATOM 761 C C . SER A 1 90 ? 26.477 -2.738 1.822 1.00 37.69 90 SER A C 1
ATOM 763 O O . SER A 1 90 ? 27.194 -3.716 2.033 1.00 37.69 90 SER A O 1
ATOM 765 N N . PHE A 1 91 ? 25.233 -2.666 2.296 1.00 43.31 91 PHE A N 1
ATOM 766 C CA . PHE A 1 91 ? 24.629 -3.766 3.052 1.00 43.31 91 PHE A CA 1
ATOM 767 C C . PHE A 1 91 ? 23.802 -4.684 2.143 1.00 43.31 91 PHE A C 1
ATOM 769 O O . PHE A 1 91 ? 22.866 -4.258 1.469 1.00 43.31 91 PHE A O 1
ATOM 776 N N . CYS A 1 92 ? 24.156 -5.971 2.141 1.00 33.28 92 CYS A N 1
ATOM 777 C CA . CYS A 1 92 ? 23.362 -7.046 1.551 1.00 33.28 92 CYS A CA 1
ATOM 778 C C . CYS A 1 92 ? 22.352 -7.542 2.592 1.00 33.28 92 CYS A C 1
ATOM 780 O O . CYS A 1 92 ? 22.742 -7.907 3.701 1.00 33.28 92 CYS A O 1
ATOM 782 N N . VAL A 1 93 ? 21.069 -7.609 2.236 1.00 36.12 93 VAL A N 1
ATOM 783 C CA . VAL A 1 93 ? 20.096 -8.375 3.022 1.00 36.12 93 VAL A CA 1
ATOM 784 C C . VAL A 1 93 ? 20.341 -9.846 2.702 1.00 36.12 93 VAL A C 1
ATOM 786 O O . VAL A 1 93 ? 20.072 -10.294 1.589 1.00 36.12 93 VAL A O 1
ATOM 789 N N . VAL A 1 94 ? 20.909 -10.590 3.649 1.00 33.88 94 VAL A N 1
ATOM 790 C CA . VAL A 1 94 ? 20.968 -12.051 3.552 1.00 33.88 94 VAL A CA 1
ATOM 791 C C . VAL A 1 94 ? 19.547 -12.558 3.784 1.00 33.88 94 VAL A C 1
ATOM 793 O O . VAL A 1 94 ? 19.031 -12.462 4.896 1.00 33.88 94 VAL A O 1
ATOM 796 N N . ALA A 1 95 ? 18.899 -13.027 2.720 1.00 34.72 95 ALA A N 1
ATOM 797 C CA . ALA A 1 95 ? 17.736 -13.894 2.841 1.00 34.72 95 ALA A CA 1
ATOM 798 C C . ALA A 1 95 ? 18.228 -15.300 3.223 1.00 34.72 95 ALA A C 1
ATOM 800 O O . ALA A 1 95 ? 19.232 -15.753 2.666 1.00 34.72 95 ALA A O 1
ATOM 801 N N . GLU A 1 96 ? 17.566 -15.930 4.199 1.00 36.62 96 GLU A N 1
ATOM 802 C CA . GLU A 1 96 ? 17.796 -17.336 4.578 1.00 36.62 96 GLU A CA 1
ATOM 803 C C . GLU A 1 96 ? 17.556 -18.303 3.410 1.00 36.62 96 GLU A C 1
ATOM 805 O O . GLU A 1 96 ? 16.607 -18.069 2.623 1.00 36.62 96 GLU A O 1
#

pLDDT: mean 72.35, std 20.06, range [33.28, 95.5]